Protein AF-A0A0H3DB90-F1 (afdb_monomer_lite)

Radius of gyration: 12.99 Å; chains: 1; bounding box: 32×17×32 Å

Sequence (56 aa):
MSRYHLVLEALRRSARVPEGGAAPAEHGHAMPARHRGYIREHFEDTPETRGWTWAG

InterPro domains:
  IPR009014 Transketolase C-terminal/Pyruvate-ferredoxin oxidoreductase domain II [G3DSA:3.40.50.920] (1-56)
  IPR018969 Xylulose 5-phosphate/Fructose 6-phosphate phosphoketolase, C-terminal [PF09363] (1-54)

Organism: Amycolatopsis mediterranei (strain U-32) (NCBI:txid749927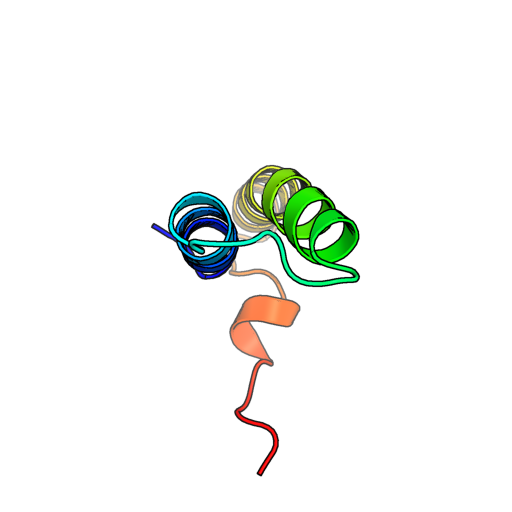)

Structure (mmCIF, N/CA/C/O backbone):
data_AF-A0A0H3DB90-F1
#
_entry.id   AF-A0A0H3DB90-F1
#
loop_
_atom_site.group_PDB
_atom_site.id
_atom_site.type_symbol
_atom_site.label_atom_id
_atom_site.label_alt_id
_atom_site.label_comp_id
_atom_site.label_asym_id
_atom_site.label_entity_id
_atom_site.label_seq_id
_atom_site.pdbx_PDB_ins_code
_atom_site.Cartn_x
_atom_site.Cartn_y
_atom_site.Cartn_z
_atom_site.occupancy
_atom_site.B_iso_or_equiv
_atom_site.auth_seq_id
_atom_site.auth_comp_id
_atom_site.auth_asym_id
_atom_site.auth_atom_id
_atom_site.pdbx_PDB_model_num
ATOM 1 N N . MET A 1 1 ? -5.047 9.596 0.143 1.00 70.69 1 MET A N 1
ATOM 2 C CA . MET A 1 1 ? -3.962 8.933 -0.619 1.00 70.69 1 MET A CA 1
ATOM 3 C C . MET A 1 1 ? -3.266 7.943 0.319 1.00 70.69 1 MET A C 1
ATOM 5 O O . MET A 1 1 ? -2.968 8.348 1.429 1.00 70.69 1 MET A O 1
ATOM 9 N N . SER A 1 2 ? -3.058 6.673 -0.057 1.00 87.44 2 SER A N 1
ATOM 10 C CA . SER A 1 2 ? -2.413 5.628 0.788 1.00 87.44 2 SER A CA 1
ATOM 11 C C . SER A 1 2 ? -1.139 5.086 0.113 1.00 87.44 2 SER A C 1
ATOM 13 O O . SER A 1 2 ? -0.996 5.265 -1.095 1.00 87.44 2 SER A O 1
ATOM 15 N N . ARG A 1 3 ? -0.240 4.400 0.845 1.00 90.00 3 ARG A N 1
ATOM 16 C CA . ARG A 1 3 ? 1.007 3.809 0.304 1.00 90.00 3 ARG A CA 1
ATOM 17 C C . ARG A 1 3 ? 0.784 2.930 -0.935 1.00 90.00 3 ARG A C 1
ATOM 19 O O . ARG A 1 3 ? 1.585 2.964 -1.859 1.00 90.00 3 ARG A O 1
ATOM 26 N N . TYR A 1 4 ? -0.350 2.234 -1.010 1.00 92.75 4 TYR A N 1
ATOM 27 C CA . TYR A 1 4 ? -0.728 1.438 -2.183 1.00 92.75 4 TYR A CA 1
ATOM 28 C C . TYR A 1 4 ? -0.997 2.305 -3.421 1.00 92.75 4 TYR A C 1
ATOM 30 O O . TYR A 1 4 ? -0.600 1.944 -4.521 1.00 92.75 4 TYR A O 1
ATOM 38 N N . HIS A 1 5 ? -1.587 3.494 -3.244 1.00 92.19 5 HIS A N 1
ATOM 39 C CA . HIS A 1 5 ? -1.761 4.451 -4.342 1.00 92.19 5 HIS A CA 1
ATOM 40 C C . HIS A 1 5 ? -0.412 4.997 -4.816 1.00 92.19 5 HIS A C 1
ATOM 42 O O . HIS A 1 5 ? -0.245 5.231 -6.005 1.00 92.19 5 HIS A O 1
ATOM 48 N N . LEU A 1 6 ? 0.557 5.168 -3.908 1.00 93.00 6 LEU A N 1
ATOM 49 C CA . LEU A 1 6 ? 1.907 5.607 -4.272 1.00 93.00 6 LEU A CA 1
ATOM 50 C C . LEU A 1 6 ? 2.652 4.554 -5.100 1.00 93.00 6 LEU A C 1
ATOM 52 O O . LEU A 1 6 ? 3.342 4.926 -6.042 1.00 93.00 6 LEU A O 1
ATOM 56 N N . VAL A 1 7 ? 2.478 3.261 -4.805 1.00 93.19 7 VAL A N 1
ATOM 57 C CA . VAL A 1 7 ? 3.032 2.173 -5.631 1.00 93.19 7 VAL A CA 1
ATOM 58 C C . VAL A 1 7 ? 2.455 2.223 -7.046 1.00 93.19 7 VAL A C 1
ATOM 60 O O . VAL A 1 7 ? 3.211 2.213 -8.015 1.00 93.19 7 VAL A O 1
ATOM 63 N N . LEU A 1 8 ? 1.131 2.344 -7.175 1.00 94.00 8 LEU A N 1
ATOM 64 C CA . LEU A 1 8 ? 0.472 2.464 -8.481 1.00 94.00 8 LEU A CA 1
ATOM 65 C C . LEU A 1 8 ? 0.952 3.707 -9.249 1.00 94.00 8 LEU A C 1
ATOM 67 O O . LEU A 1 8 ? 1.234 3.628 -10.443 1.00 94.00 8 LEU A O 1
ATOM 71 N N . GLU A 1 9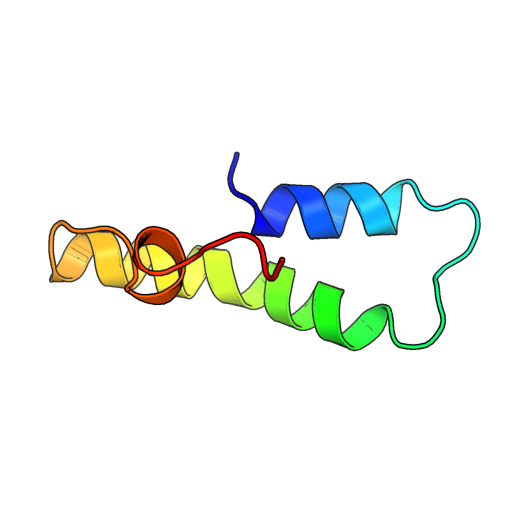 ? 1.127 4.830 -8.553 1.00 95.56 9 GLU A N 1
ATOM 72 C CA . GLU A 1 9 ? 1.665 6.077 -9.111 1.00 95.56 9 GLU A CA 1
ATOM 73 C C . GLU A 1 9 ? 3.105 5.935 -9.581 1.00 95.56 9 GLU A C 1
ATOM 75 O O . GLU A 1 9 ? 3.445 6.440 -10.653 1.00 95.56 9 GLU A O 1
ATOM 80 N N . ALA A 1 10 ? 3.941 5.249 -8.807 1.00 94.38 10 ALA A N 1
ATOM 81 C CA . ALA A 1 10 ? 5.322 4.986 -9.172 1.00 94.38 10 ALA A CA 1
ATOM 82 C C . ALA A 1 10 ? 5.391 4.111 -10.429 1.00 94.38 10 ALA A C 1
ATOM 84 O O . ALA A 1 10 ? 6.109 4.452 -11.367 1.00 94.38 10 ALA A O 1
ATOM 85 N N . LEU A 1 11 ? 4.591 3.043 -10.498 1.00 93.38 11 LEU A N 1
ATOM 86 C CA . LEU A 1 11 ? 4.527 2.169 -11.671 1.00 93.38 11 LEU A CA 1
ATOM 87 C C . LEU A 1 11 ? 4.011 2.910 -12.904 1.00 93.38 11 LEU A C 1
ATOM 89 O O . LEU A 1 11 ? 4.635 2.843 -13.959 1.00 93.38 11 LEU A O 1
ATOM 93 N N . ARG A 1 12 ? 2.926 3.684 -12.771 1.00 93.31 12 ARG A N 1
ATOM 94 C CA . ARG A 1 12 ? 2.362 4.460 -13.885 1.00 93.31 12 ARG A CA 1
ATOM 95 C C . ARG A 1 12 ? 3.339 5.501 -14.430 1.00 93.31 12 ARG A C 1
ATOM 97 O O . ARG A 1 12 ? 3.317 5.795 -15.620 1.00 93.31 12 ARG A O 1
ATOM 104 N N . ARG A 1 13 ? 4.161 6.098 -13.564 1.00 95.12 13 ARG A N 1
ATOM 105 C CA . ARG A 1 13 ? 5.148 7.123 -13.944 1.00 95.12 13 ARG A CA 1
ATOM 106 C C . ARG A 1 13 ? 6.510 6.543 -14.319 1.00 95.12 13 ARG A C 1
ATOM 108 O O . ARG A 1 13 ? 7.387 7.300 -14.726 1.00 95.12 13 ARG A O 1
ATOM 115 N N . SER A 1 14 ? 6.704 5.234 -14.184 1.00 93.38 14 SER A N 1
ATOM 116 C CA . SER A 1 14 ? 7.958 4.591 -14.560 1.00 93.38 14 SER A CA 1
ATOM 117 C C . SER A 1 14 ? 8.105 4.604 -16.081 1.00 93.38 14 SER A C 1
ATOM 119 O O . SER A 1 14 ? 7.228 4.131 -16.797 1.00 93.38 14 SER A O 1
ATOM 121 N N . ALA A 1 15 ? 9.231 5.124 -16.584 1.00 91.56 15 ALA A N 1
ATOM 122 C CA . ALA A 1 15 ? 9.505 5.192 -18.025 1.00 91.56 15 ALA A CA 1
ATOM 123 C C . ALA A 1 15 ? 9.517 3.805 -18.700 1.00 91.56 15 ALA A C 1
ATOM 125 O O . ALA A 1 15 ? 9.249 3.680 -19.892 1.00 91.56 15 ALA A O 1
ATOM 126 N N . ARG A 1 16 ? 9.811 2.757 -17.925 1.00 91.19 16 ARG A N 1
ATOM 127 C CA . ARG A 1 16 ? 9.704 1.352 -18.312 1.00 91.19 16 ARG A CA 1
ATOM 128 C C . ARG A 1 16 ? 9.076 0.587 -17.156 1.00 91.19 16 ARG A C 1
ATOM 130 O O . ARG A 1 16 ? 9.449 0.820 -16.009 1.00 91.19 16 ARG A O 1
ATOM 137 N N . VAL A 1 17 ? 8.160 -0.333 -17.457 1.00 83.94 17 VAL A N 1
ATOM 138 C CA . VAL A 1 17 ? 7.599 -1.233 -16.441 1.00 83.94 17 VAL A CA 1
ATOM 139 C C . VAL A 1 17 ? 8.726 -2.137 -15.926 1.00 83.94 17 VAL A C 1
ATOM 141 O O . VAL A 1 17 ? 9.331 -2.844 -16.739 1.00 83.94 17 VAL A O 1
ATOM 144 N N . PRO A 1 18 ? 9.045 -2.106 -14.618 1.00 85.12 18 PRO A N 1
ATOM 145 C CA . PRO A 1 18 ? 10.044 -2.996 -14.047 1.00 85.12 18 PRO A CA 1
ATOM 146 C C . PRO A 1 18 ? 9.624 -4.454 -14.210 1.00 85.12 18 PRO A C 1
ATOM 148 O O . PRO A 1 18 ? 8.435 -4.781 -14.147 1.00 85.12 18 PRO A O 1
ATOM 151 N N . GLU A 1 19 ? 10.600 -5.341 -14.373 1.00 91.38 19 GLU A N 1
ATOM 152 C CA . GLU A 1 19 ? 10.347 -6.774 -14.275 1.00 91.38 19 GLU A CA 1
ATOM 153 C C . GLU A 1 19 ? 9.701 -7.092 -12.916 1.00 91.38 19 GLU A C 1
ATOM 155 O O . GLU A 1 19 ? 10.095 -6.550 -11.883 1.00 91.38 19 GLU A O 1
ATOM 160 N N . GLY A 1 20 ? 8.638 -7.898 -12.926 1.00 90.50 20 GLY A N 1
ATOM 161 C CA . GLY A 1 20 ? 7.847 -8.187 -11.727 1.00 90.50 20 GLY A CA 1
ATOM 162 C C . GLY A 1 20 ? 6.885 -7.074 -11.286 1.00 90.50 20 GLY A C 1
ATOM 163 O O . GLY A 1 20 ? 6.170 -7.267 -10.309 1.00 90.50 20 GLY A O 1
ATOM 164 N N . GLY A 1 21 ? 6.789 -5.946 -12.002 1.00 88.69 21 GLY A N 1
ATOM 165 C CA . GLY A 1 21 ? 5.912 -4.818 -11.646 1.00 88.69 21 GLY A CA 1
ATOM 166 C C . GLY A 1 21 ? 4.408 -5.136 -11.618 1.00 88.69 21 GLY A C 1
ATOM 167 O O . GLY A 1 21 ? 3.643 -4.408 -10.985 1.00 88.69 21 GLY A O 1
ATOM 168 N N . ALA A 1 22 ? 3.984 -6.238 -12.243 1.00 91.12 22 ALA A N 1
ATOM 169 C CA . ALA A 1 22 ? 2.594 -6.695 -12.229 1.00 91.12 22 ALA A CA 1
ATOM 170 C C . ALA A 1 22 ? 2.115 -7.077 -10.817 1.00 91.12 22 ALA A C 1
ATOM 172 O O . ALA A 1 22 ? 1.050 -6.633 -10.395 1.00 91.12 22 ALA A O 1
ATOM 173 N N . ALA A 1 23 ? 2.921 -7.814 -10.047 1.00 93.25 23 ALA A N 1
ATOM 174 C CA . ALA A 1 23 ? 2.509 -8.279 -8.722 1.00 93.25 23 ALA A CA 1
ATOM 175 C C . ALA A 1 23 ? 2.294 -7.122 -7.714 1.00 93.25 23 ALA A C 1
ATOM 177 O O . ALA A 1 23 ? 1.251 -7.088 -7.056 1.00 93.25 23 ALA A O 1
ATOM 178 N N . PRO A 1 24 ? 3.186 -6.111 -7.612 1.00 92.00 24 PRO A N 1
ATOM 179 C CA . PRO A 1 24 ? 2.921 -4.913 -6.818 1.00 92.00 24 PRO A CA 1
ATOM 180 C C . PRO A 1 24 ? 1.713 -4.103 -7.306 1.00 92.00 24 PRO A C 1
ATOM 182 O O . PRO A 1 24 ? 1.025 -3.502 -6.480 1.00 92.00 24 PRO A O 1
ATOM 185 N N . ALA A 1 25 ? 1.431 -4.083 -8.616 1.00 93.38 25 ALA A N 1
ATOM 186 C CA . ALA A 1 25 ? 0.253 -3.407 -9.158 1.00 93.38 25 ALA A CA 1
ATOM 187 C C . ALA A 1 25 ? -1.046 -4.097 -8.720 1.00 93.38 25 ALA A C 1
ATOM 189 O O . ALA A 1 25 ? -1.944 -3.449 -8.182 1.00 93.38 25 ALA A O 1
ATOM 190 N N . GLU A 1 26 ? -1.127 -5.417 -8.888 1.00 94.25 26 GLU A N 1
ATOM 191 C CA . GLU A 1 26 ? -2.273 -6.225 -8.460 1.00 94.25 26 GL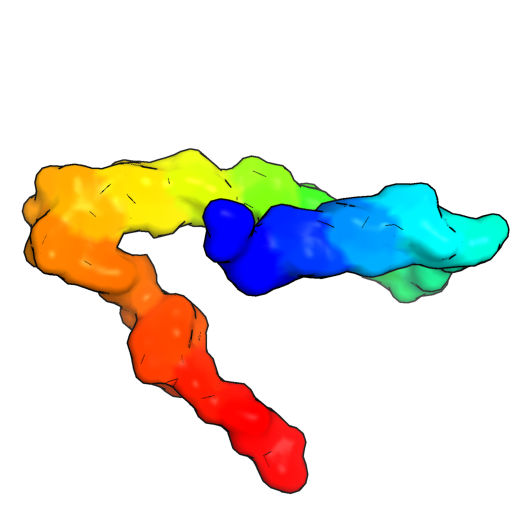U A CA 1
ATOM 192 C C . GLU A 1 26 ? -2.523 -6.074 -6.957 1.00 94.25 26 GLU A C 1
ATOM 194 O O . GLU A 1 26 ? -3.642 -5.776 -6.526 1.00 94.25 26 GLU A O 1
ATOM 199 N N . HIS A 1 27 ? -1.461 -6.170 -6.153 1.00 92.12 27 HIS A N 1
ATOM 200 C CA . HIS A 1 27 ? -1.545 -5.959 -4.712 1.00 92.12 27 HIS A CA 1
ATOM 201 C C . HIS A 1 27 ? -2.011 -4.534 -4.363 1.00 92.12 27 HIS A C 1
ATOM 203 O O . HIS A 1 27 ? -2.891 -4.344 -3.516 1.00 92.1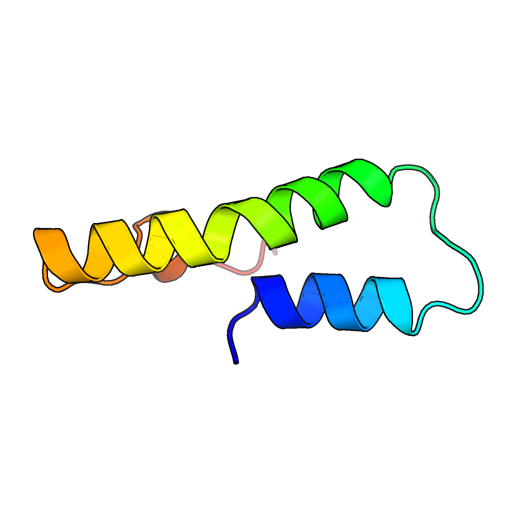2 27 HIS A O 1
ATOM 209 N N . GLY A 1 28 ? -1.467 -3.525 -5.050 1.00 93.06 28 GLY A N 1
ATOM 210 C CA . GLY A 1 28 ? -1.843 -2.124 -4.886 1.00 93.06 28 GLY A CA 1
ATOM 211 C C . GLY A 1 28 ? -3.311 -1.841 -5.219 1.00 93.06 28 GLY A C 1
ATOM 212 O O . GLY A 1 28 ? -3.926 -0.996 -4.568 1.00 93.06 28 GLY A O 1
ATOM 213 N N . HIS A 1 29 ? -3.897 -2.567 -6.175 1.00 93.69 29 HIS A N 1
ATOM 214 C CA . HIS A 1 29 ? -5.315 -2.461 -6.526 1.00 93.69 29 HIS A CA 1
ATOM 215 C C . HIS A 1 29 ? -6.244 -3.178 -5.537 1.00 93.69 29 HIS A C 1
ATOM 217 O O . HIS A 1 29 ? -7.322 -2.660 -5.234 1.00 93.69 29 HIS A O 1
ATOM 223 N N . ALA A 1 30 ? -5.838 -4.328 -4.994 1.00 92.69 30 ALA A N 1
ATOM 224 C CA . ALA A 1 30 ? -6.656 -5.102 -4.058 1.00 92.69 30 ALA A CA 1
ATOM 225 C C . ALA A 1 30 ? -6.725 -4.471 -2.654 1.00 92.69 30 ALA A C 1
ATOM 227 O O . ALA A 1 30 ? -7.770 -4.474 -1.992 1.00 92.69 30 ALA A O 1
ATOM 228 N N . MET A 1 31 ? -5.617 -3.894 -2.187 1.00 91.38 31 MET A N 1
ATOM 229 C CA . MET A 1 31 ? -5.500 -3.459 -0.797 1.00 91.38 31 MET A CA 1
ATOM 230 C C . MET A 1 31 ? -6.417 -2.302 -0.362 1.00 91.38 31 MET A C 1
ATOM 232 O O . MET A 1 31 ? -6.912 -2.351 0.765 1.00 91.38 31 MET A O 1
ATOM 236 N N . PRO A 1 32 ? -6.724 -1.278 -1.179 1.00 89.25 32 PRO A N 1
ATOM 237 C CA . PRO A 1 32 ? -7.629 -0.206 -0.768 1.00 89.25 32 PRO A CA 1
ATOM 238 C C . PRO A 1 32 ? -9.026 -0.694 -0.367 1.00 89.25 32 PRO A C 1
ATOM 240 O O . PRO A 1 32 ? -9.617 -0.146 0.563 1.00 89.25 32 PRO A O 1
ATOM 243 N N . ALA A 1 33 ? -9.557 -1.720 -1.043 1.00 90.25 33 ALA A N 1
ATOM 244 C CA . ALA A 1 33 ? -10.852 -2.304 -0.700 1.00 90.25 33 ALA A CA 1
ATOM 245 C C . ALA A 1 33 ? -10.789 -3.032 0.649 1.00 90.25 33 ALA A C 1
ATOM 247 O O . ALA A 1 33 ? -11.596 -2.749 1.535 1.00 90.25 33 ALA A O 1
ATOM 248 N N . ARG A 1 34 ? -9.772 -3.883 0.835 1.00 90.00 34 ARG A N 1
ATOM 249 C CA . ARG A 1 34 ? -9.527 -4.597 2.096 1.00 90.00 34 ARG A CA 1
ATOM 250 C C . ARG A 1 34 ? -9.338 -3.640 3.273 1.00 90.00 34 ARG A C 1
ATOM 252 O O . ARG A 1 34 ? -9.945 -3.824 4.321 1.00 90.00 34 ARG A O 1
ATOM 259 N N . HIS A 1 35 ? -8.538 -2.596 3.085 1.00 90.19 35 HIS A N 1
ATOM 260 C CA . HIS A 1 35 ? -8.239 -1.618 4.125 1.00 90.19 35 HIS A CA 1
ATOM 261 C C . HIS A 1 35 ? -9.486 -0.842 4.568 1.00 90.19 35 HIS A C 1
ATOM 263 O O . HIS A 1 35 ? -9.728 -0.697 5.762 1.00 90.19 35 HIS A O 1
ATOM 269 N N . ARG A 1 36 ? -10.331 -0.413 3.620 1.00 91.00 36 ARG A N 1
ATOM 270 C CA . ARG A 1 36 ? -11.611 0.236 3.948 1.00 91.00 36 ARG A CA 1
ATOM 271 C C . ARG A 1 36 ? -12.580 -0.699 4.669 1.00 91.00 36 ARG A C 1
ATOM 273 O O . ARG A 1 36 ? -13.282 -0.239 5.562 1.00 91.00 36 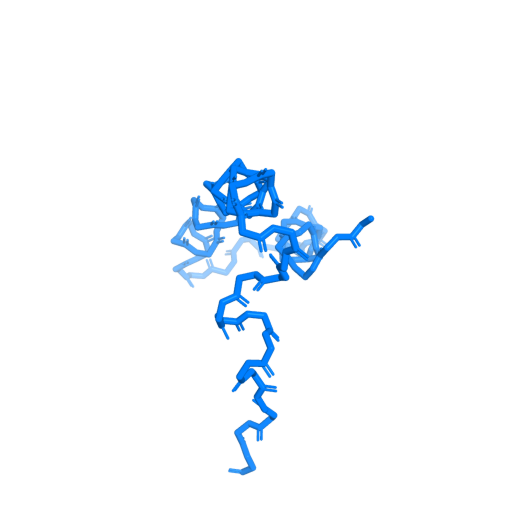ARG A O 1
ATOM 280 N N . GLY A 1 37 ? -12.631 -1.975 4.283 1.00 94.50 37 GLY A N 1
ATOM 281 C CA . GLY A 1 37 ? -13.436 -2.982 4.979 1.00 94.50 37 GLY A CA 1
ATOM 282 C C . GLY A 1 37 ? -13.002 -3.133 6.435 1.00 94.50 37 GLY A C 1
ATOM 283 O O . GLY A 1 37 ? -13.815 -2.961 7.336 1.00 94.50 37 GLY A O 1
ATOM 284 N N . TYR A 1 38 ? -11.699 -3.320 6.653 1.00 93.88 38 TYR A N 1
ATOM 285 C CA . TYR A 1 38 ? -11.125 -3.491 7.987 1.00 93.88 38 TYR A CA 1
ATOM 286 C C . TYR A 1 38 ? -11.355 -2.272 8.889 1.00 93.88 38 TYR A C 1
ATOM 288 O O . TYR A 1 38 ? -11.781 -2.426 10.028 1.00 93.88 38 TYR A O 1
ATOM 296 N N . ILE A 1 39 ? -11.157 -1.052 8.373 1.00 94.31 39 ILE A N 1
ATOM 297 C CA . ILE A 1 39 ? -11.435 0.173 9.140 1.00 94.31 39 ILE A CA 1
ATOM 298 C C . ILE A 1 39 ? -12.906 0.244 9.552 1.00 94.31 39 ILE A C 1
ATOM 300 O O . ILE A 1 39 ? -13.204 0.661 10.664 1.00 94.31 39 ILE A O 1
ATOM 304 N N . ARG A 1 40 ? -13.840 -0.144 8.680 1.00 96.25 40 ARG A N 1
ATOM 305 C CA . ARG A 1 40 ? -15.272 -0.101 9.010 1.00 96.25 40 ARG A CA 1
ATOM 306 C C . ARG A 1 40 ? -15.667 -1.120 10.072 1.00 96.25 40 ARG A C 1
ATOM 308 O 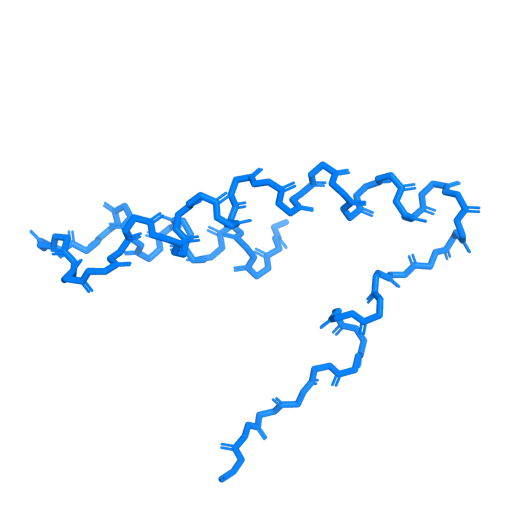O . ARG A 1 40 ? -16.589 -0.851 10.829 1.00 96.25 40 ARG A O 1
ATOM 315 N N . GLU A 1 41 ? -15.020 -2.278 10.076 1.00 97.31 41 GLU A N 1
ATOM 316 C CA . GLU A 1 41 ? -15.324 -3.373 10.997 1.00 97.31 41 GLU A CA 1
ATOM 317 C C . GLU A 1 41 ? -14.646 -3.189 12.358 1.00 97.31 41 GLU A C 1
ATOM 319 O O . GLU A 1 41 ? -15.264 -3.409 13.396 1.00 97.31 41 GLU A O 1
ATOM 324 N N . HIS A 1 42 ? -13.392 -2.738 12.357 1.00 95.50 42 HIS A N 1
ATOM 325 C CA . HIS A 1 42 ? -12.558 -2.683 13.555 1.00 95.50 42 HIS A CA 1
ATOM 326 C C . HIS A 1 42 ? -12.316 -1.258 14.074 1.00 95.50 42 HIS A C 1
ATOM 328 O O . HIS A 1 42 ? -11.809 -1.108 15.179 1.00 95.50 42 HIS A O 1
ATOM 334 N N . PHE A 1 43 ? -12.693 -0.217 13.317 1.00 95.75 43 PHE A N 1
ATOM 335 C CA . PHE A 1 43 ? -12.447 1.209 13.619 1.00 95.75 43 PHE A CA 1
ATOM 336 C C . PHE A 1 43 ? -10.967 1.577 13.721 1.00 95.75 43 PHE A C 1
ATOM 338 O O . PHE A 1 43 ? -10.546 2.441 14.486 1.00 95.75 43 PHE A O 1
ATOM 345 N N . GLU A 1 44 ? -10.169 0.888 12.921 1.00 93.44 44 GLU A N 1
ATOM 346 C CA . GLU A 1 44 ? -8.760 0.701 13.190 1.00 93.44 44 GLU A CA 1
ATOM 347 C C . GLU A 1 44 ? -8.022 0.458 11.861 1.00 93.44 44 GLU A C 1
ATOM 349 O O . GLU A 1 44 ? -8.543 -0.223 10.982 1.00 93.44 44 GLU A O 1
ATOM 354 N N . ASP A 1 45 ? -6.809 0.997 11.674 1.00 91.50 45 ASP A N 1
ATOM 355 C CA . ASP A 1 45 ? -6.009 0.710 10.469 1.00 91.50 45 ASP A CA 1
ATOM 356 C C . ASP A 1 45 ? -5.644 -0.778 10.372 1.00 91.50 45 ASP A C 1
ATOM 358 O O . ASP A 1 45 ? -5.455 -1.443 11.388 1.00 91.50 45 ASP A O 1
ATOM 362 N N . THR A 1 46 ? -5.453 -1.308 9.165 1.00 91.12 46 THR A N 1
ATOM 363 C CA . THR A 1 46 ? -5.012 -2.704 8.994 1.00 91.12 46 THR A CA 1
ATOM 364 C C . THR A 1 46 ? -3.672 -2.985 9.698 1.00 91.12 46 THR A C 1
ATOM 366 O O . THR A 1 46 ? -2.793 -2.111 9.683 1.00 91.12 46 THR A O 1
ATOM 369 N N . PRO A 1 47 ? -3.455 -4.199 10.248 1.00 91.62 47 PRO A N 1
ATOM 370 C CA . PRO A 1 47 ? -2.217 -4.558 10.944 1.00 91.62 47 PRO A CA 1
ATOM 371 C C . PRO A 1 47 ? -0.953 -4.306 10.115 1.00 91.62 47 PRO A C 1
ATOM 373 O O . PRO A 1 47 ? 0.032 -3.796 10.636 1.00 91.62 47 PRO A O 1
ATOM 376 N N . GLU A 1 48 ? -0.995 -4.555 8.805 1.00 89.56 48 GLU A N 1
ATOM 377 C CA . GLU A 1 48 ? 0.126 -4.316 7.885 1.00 89.56 48 GLU A CA 1
ATOM 378 C C . GLU A 1 48 ? 0.468 -2.833 7.735 1.00 89.56 48 GLU A C 1
ATOM 380 O O . GLU A 1 48 ? 1.592 -2.471 7.389 1.00 89.56 48 GLU A O 1
ATOM 385 N N . THR A 1 49 ? -0.502 -1.949 7.971 1.00 89.81 49 THR A N 1
ATOM 386 C CA . THR A 1 49 ? -0.261 -0.508 7.948 1.00 89.81 49 THR A CA 1
ATOM 387 C C . THR A 1 49 ? 0.423 -0.077 9.239 1.00 89.81 49 THR A C 1
ATOM 389 O O . THR A 1 49 ? 1.418 0.644 9.160 1.00 89.81 49 THR A O 1
ATOM 392 N N . ARG A 1 50 ? -0.058 -0.545 10.399 1.00 91.69 50 ARG A N 1
ATOM 393 C CA . ARG A 1 50 ? 0.477 -0.144 11.712 1.00 91.69 50 ARG A CA 1
ATOM 394 C C . ARG A 1 50 ? 1.795 -0.803 12.083 1.00 91.69 50 ARG A C 1
ATOM 396 O O . ARG A 1 50 ? 2.645 -0.149 12.666 1.00 91.69 50 ARG A O 1
ATOM 403 N N . GLY A 1 51 ? 1.955 -2.081 11.762 1.00 93.00 51 GLY A N 1
ATOM 404 C CA . GLY A 1 51 ? 3.155 -2.855 12.079 1.00 93.00 51 GLY A CA 1
ATOM 405 C C . GLY A 1 51 ? 4.308 -2.626 11.106 1.00 93.00 51 GLY A C 1
ATOM 406 O O . GLY A 1 51 ? 5.329 -3.297 11.206 1.00 93.00 51 GLY A O 1
ATOM 407 N N . TRP A 1 52 ? 4.148 -1.726 10.133 1.00 92.25 52 TRP A N 1
ATOM 408 C CA . TRP A 1 52 ? 5.177 -1.487 9.133 1.00 92.25 52 TRP A CA 1
ATOM 409 C C . TRP A 1 52 ? 6.328 -0.667 9.700 1.00 92.25 52 TRP A C 1
ATOM 411 O O . TRP A 1 52 ? 6.131 0.420 10.242 1.00 92.25 52 TRP A O 1
ATOM 421 N N . THR A 1 53 ? 7.535 -1.168 9.483 1.00 94.44 53 THR A N 1
ATOM 422 C CA . THR A 1 53 ? 8.789 -0.485 9.774 1.00 94.44 53 THR A CA 1
ATOM 423 C C . THR A 1 53 ? 9.667 -0.488 8.527 1.00 94.44 53 THR A C 1
ATOM 425 O O . THR A 1 53 ? 9.499 -1.313 7.625 1.00 94.44 53 THR A O 1
ATOM 428 N N . TRP A 1 54 ? 10.606 0.456 8.455 1.00 93.19 54 TRP A N 1
ATOM 429 C CA . TRP A 1 54 ? 11.659 0.397 7.445 1.00 93.19 54 TRP A CA 1
ATOM 430 C C . TRP A 1 54 ? 12.580 -0.784 7.795 1.00 93.19 54 TRP A C 1
ATOM 432 O O . TRP A 1 54 ? 13.049 -0.873 8.930 1.00 93.19 54 TRP A O 1
ATOM 442 N N . ALA A 1 55 ? 12.810 -1.700 6.852 1.00 87.31 55 ALA A N 1
ATOM 443 C CA . ALA A 1 55 ? 13.737 -2.819 7.029 1.00 87.31 55 ALA A CA 1
ATOM 444 C C . ALA A 1 55 ? 15.187 -2.317 6.929 1.00 87.31 55 ALA A C 1
ATOM 446 O O . ALA A 1 55 ? 15.689 -2.167 5.822 1.00 87.31 55 ALA A O 1
ATOM 447 N N . GLY A 1 56 ? 15.793 -1.950 8.062 1.00 72.19 56 GLY A N 1
ATOM 448 C CA . GLY A 1 56 ? 17.167 -1.428 8.118 1.00 72.19 56 GLY A CA 1
ATOM 449 C C . GLY A 1 56 ? 18.215 -2.340 7.490 1.00 72.19 56 GLY A C 1
ATOM 450 O O . GLY A 1 56 ? 17.984 -3.569 7.442 1.00 72.19 56 GLY A O 1
#

pLDDT: mean 91.38, std 4.59, range [70.69, 97.31]

Foldseek 3Di:
DDPLVVLCVCQVPDPDRDVVSVVSVVVSVPVVVVQVVCCVVPVDGDPCVVVDDDPD

Secondary structure (DSSP, 8-state):
--HHHHHHHHHHH-SSPPTTTHHHHHHHHHHHHHHHHHHHHHSS--HHHHT-----